Protein AF-A0A7V2PKM7-F1 (afdb_monomer_lite)

Secondary structure (DSSP, 8-state):
--------PPPPP-HHHHHHHHTS-HHHHHHHHHHHHHHHHHHHHHHHHHH-TTS-HHHHHHHHHHHHS--TT---

Foldseek 3Di:
DDDPDPPDDDDDDPPVVVVVVVPDDPVRNVVVVVVVVVVVLVVQLVVLCVVCVPDDSVVSSVVSVPVVDPDVPDDD

Structure (mmCIF, N/CA/C/O backbone):
data_AF-A0A7V2PKM7-F1
#
_entry.id   AF-A0A7V2PKM7-F1
#
loop_
_atom_site.group_PDB
_atom_site.id
_atom_site.type_symbol
_atom_site.label_atom_id
_atom_site.label_alt_id
_atom_site.label_comp_id
_atom_site.label_asym_id
_atom_site.label_entity_id
_atom_site.label_seq_id
_atom_site.pdbx_PDB_ins_code
_atom_site.Cartn_x
_atom_site.Cartn_y
_atom_site.Cartn_z
_atom_site.occupancy
_atom_site.B_iso_or_equiv
_atom_site.auth_seq_id
_atom_site.auth_comp_id
_atom_site.auth_asym_id
_atom_site.auth_atom_id
_atom_site.pdbx_PDB_model_num
ATOM 1 N N . MET A 1 1 ? -43.679 -9.384 -16.918 1.00 43.09 1 MET A N 1
ATOM 2 C CA . MET A 1 1 ? -42.437 -8.581 -16.999 1.00 43.09 1 MET A CA 1
ATOM 3 C C . MET A 1 1 ? -41.480 -9.067 -15.923 1.00 43.09 1 MET A C 1
ATOM 5 O O . MET A 1 1 ? -41.829 -8.982 -14.755 1.00 43.09 1 MET A O 1
ATOM 9 N N . LYS A 1 2 ? -40.331 -9.650 -16.292 1.00 48.88 2 LYS A N 1
ATOM 10 C CA . LYS A 1 2 ? -39.283 -10.008 -15.323 1.00 48.88 2 LYS A CA 1
ATOM 11 C C . LYS A 1 2 ? -38.472 -8.748 -15.027 1.00 48.88 2 LYS A C 1
ATOM 13 O O . LYS A 1 2 ? -37.961 -8.128 -15.952 1.00 48.88 2 LYS A O 1
ATOM 18 N N . SER A 1 3 ? -38.419 -8.366 -13.758 1.00 51.47 3 SER A N 1
ATOM 19 C CA . SER A 1 3 ? -37.58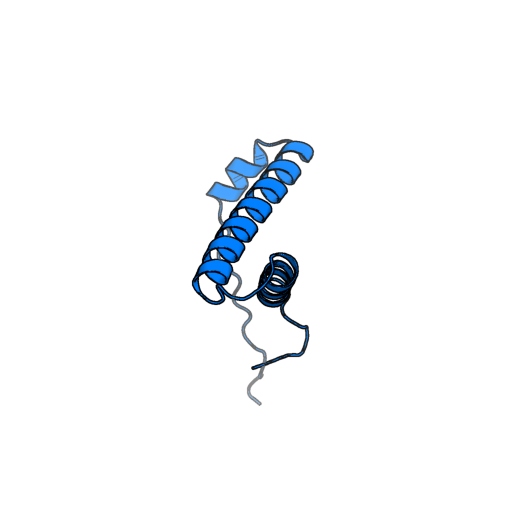7 -7.272 -13.263 1.00 51.47 3 SER A CA 1
ATOM 20 C C . SER A 1 3 ? -36.110 -7.587 -13.533 1.00 51.47 3 SER A C 1
ATOM 22 O O . SER A 1 3 ? -35.579 -8.570 -13.024 1.00 51.47 3 SER A O 1
ATOM 24 N N . THR A 1 4 ? -35.467 -6.785 -14.380 1.00 57.91 4 THR A N 1
ATOM 25 C CA . THR A 1 4 ? -34.036 -6.841 -14.719 1.00 57.91 4 THR A CA 1
ATOM 26 C C . THR A 1 4 ? -33.217 -5.960 -13.774 1.00 57.91 4 THR A C 1
ATOM 28 O O . THR A 1 4 ? -32.446 -5.112 -14.220 1.00 57.91 4 THR A O 1
ATOM 31 N N . HIS A 1 5 ? -33.396 -6.109 -12.460 1.00 62.91 5 HIS A N 1
ATOM 32 C CA . HIS A 1 5 ? -32.487 -5.478 -11.503 1.00 62.91 5 HIS A CA 1
ATOM 33 C C . HIS A 1 5 ? -31.309 -6.416 -11.227 1.00 62.91 5 HIS A C 1
ATOM 35 O O . HIS A 1 5 ? -31.540 -7.565 -10.839 1.00 62.91 5 HIS A O 1
ATOM 41 N N . PRO A 1 6 ? -30.054 -5.970 -11.426 1.00 65.81 6 PRO A N 1
ATOM 42 C CA . PRO A 1 6 ? -28.905 -6.755 -11.008 1.00 65.81 6 PRO A CA 1
ATOM 43 C C . PRO A 1 6 ? -28.997 -6.972 -9.494 1.00 65.81 6 PRO A C 1
ATOM 45 O O . PRO A 1 6 ? -29.102 -6.014 -8.728 1.00 65.81 6 PRO A O 1
ATOM 48 N N . GLN A 1 7 ? -28.997 -8.234 -9.060 1.00 74.75 7 GLN A N 1
ATOM 49 C CA . GLN A 1 7 ? -28.847 -8.569 -7.648 1.00 74.75 7 GLN A CA 1
ATOM 50 C C . GLN A 1 7 ? -27.428 -8.178 -7.233 1.00 74.75 7 GLN A C 1
ATOM 52 O O . GLN A 1 7 ? -26.462 -8.854 -7.578 1.00 74.75 7 GLN A O 1
ATOM 57 N N . ILE A 1 8 ? -27.300 -7.050 -6.537 1.00 76.25 8 ILE A N 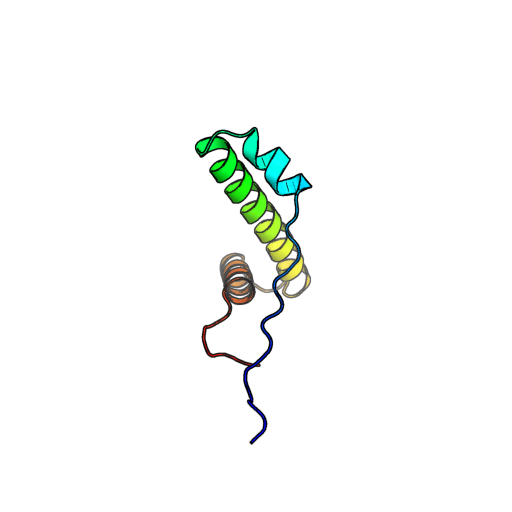1
ATOM 58 C CA . ILE A 1 8 ? -26.038 -6.633 -5.931 1.00 76.25 8 ILE A CA 1
ATOM 59 C C . ILE A 1 8 ? -25.825 -7.528 -4.709 1.00 76.25 8 ILE A C 1
ATOM 61 O O . ILE A 1 8 ? -26.508 -7.379 -3.697 1.00 76.25 8 ILE A O 1
ATOM 65 N N . ALA A 1 9 ? -24.908 -8.485 -4.825 1.00 81.81 9 ALA A N 1
ATOM 66 C CA . ALA A 1 9 ? -24.399 -9.232 -3.685 1.00 81.81 9 ALA A CA 1
ATOM 67 C C . ALA A 1 9 ? -23.256 -8.428 -3.054 1.00 81.81 9 ALA A C 1
ATOM 69 O O . ALA A 1 9 ? -22.309 -8.057 -3.746 1.00 81.81 9 ALA A O 1
ATOM 70 N N . PHE A 1 10 ? -23.361 -8.130 -1.760 1.00 82.75 10 PHE A N 1
ATOM 71 C CA . PHE A 1 10 ? -22.261 -7.537 -1.003 1.00 82.75 10 PHE A CA 1
ATOM 72 C C . PHE A 1 10 ? -21.308 -8.629 -0.527 1.00 82.75 10 PHE A C 1
ATOM 74 O O . PHE A 1 10 ? -21.747 -9.730 -0.185 1.00 82.75 10 PHE A O 1
ATOM 81 N N . ASP A 1 11 ? -20.021 -8.297 -0.451 1.00 86.88 11 ASP A N 1
ATOM 82 C CA . ASP A 1 11 ? -19.055 -9.150 0.228 1.00 86.88 11 ASP A CA 1
ATOM 83 C C . ASP A 1 11 ? -19.451 -9.316 1.708 1.00 86.88 11 ASP A C 1
ATOM 85 O O . ASP A 1 11 ? -19.963 -8.374 2.330 1.00 86.88 11 ASP A O 1
ATOM 89 N N . PRO A 1 12 ? -19.248 -10.509 2.294 1.00 90.94 12 PRO A N 1
ATOM 90 C CA . PRO A 1 12 ? -19.530 -10.732 3.703 1.00 90.94 12 PRO A CA 1
ATOM 91 C C . PRO A 1 12 ? -18.665 -9.818 4.579 1.00 90.94 12 PRO A C 1
ATOM 93 O O . PRO A 1 12 ? -17.502 -9.552 4.283 1.00 90.94 12 PRO A O 1
ATOM 96 N N . VAL A 1 13 ? -19.233 -9.359 5.696 1.00 91.12 13 VAL A N 1
ATOM 97 C CA . VAL A 1 13 ? -18.513 -8.513 6.653 1.00 91.12 13 VAL A CA 1
ATOM 98 C C . VAL A 1 13 ? -17.371 -9.302 7.296 1.00 91.12 13 VAL A C 1
ATOM 100 O O . VAL A 1 13 ? -17.607 -10.306 7.972 1.00 91.12 13 VAL A O 1
ATOM 103 N N . ASP A 1 14 ? -16.141 -8.806 7.158 1.00 93.12 14 ASP A N 1
ATOM 104 C CA . ASP A 1 14 ? -14.992 -9.321 7.902 1.00 93.12 14 ASP A CA 1
ATOM 105 C C . ASP A 1 14 ? -15.033 -8.819 9.358 1.00 93.12 14 ASP A C 1
ATOM 107 O O . ASP A 1 14 ? -14.524 -7.754 9.727 1.00 93.12 14 ASP A O 1
ATOM 111 N N . TRP A 1 15 ? -15.677 -9.612 10.214 1.00 95.06 15 TRP A N 1
ATOM 112 C CA . TRP A 1 15 ? -15.804 -9.325 11.642 1.00 95.06 15 TRP A CA 1
ATOM 113 C C . TRP A 1 15 ? -14.467 -9.307 12.384 1.00 95.06 15 TRP A C 1
ATOM 115 O O . TRP A 1 15 ? -14.347 -8.623 13.405 1.00 95.06 15 TRP A O 1
ATOM 125 N N . GLN A 1 16 ? -13.470 -10.059 11.915 1.00 94.88 16 GLN A N 1
ATOM 126 C CA . GLN A 1 16 ? -12.152 -10.080 12.539 1.00 94.88 16 GLN A CA 1
ATOM 127 C C . GLN A 1 16 ? -11.434 -8.760 12.267 1.00 94.88 16 GLN A C 1
ATOM 129 O O . GLN A 1 16 ? -10.946 -8.125 13.205 1.00 94.88 16 GLN A O 1
ATOM 134 N N . GLN A 1 17 ? -11.441 -8.307 11.013 1.00 90.50 17 GLN A N 1
ATOM 135 C CA . GLN A 1 17 ? -10.896 -7.008 10.634 1.00 90.50 17 GLN A CA 1
ATOM 136 C C . GLN A 1 17 ? -11.592 -5.871 11.394 1.00 90.50 17 GLN A C 1
ATOM 138 O O . GLN A 1 17 ? -10.915 -4.995 11.935 1.00 90.50 17 GLN A O 1
ATOM 143 N N . LEU A 1 18 ? -12.924 -5.910 11.515 1.00 91.81 18 LEU A N 1
ATOM 144 C CA . LEU A 1 18 ? -13.679 -4.914 12.283 1.00 91.81 18 LEU A CA 1
ATOM 145 C C . LEU A 1 18 ? -13.239 -4.841 13.748 1.00 91.81 18 LEU A C 1
ATOM 147 O O . LEU A 1 18 ? -13.013 -3.745 14.260 1.00 91.81 18 LEU A O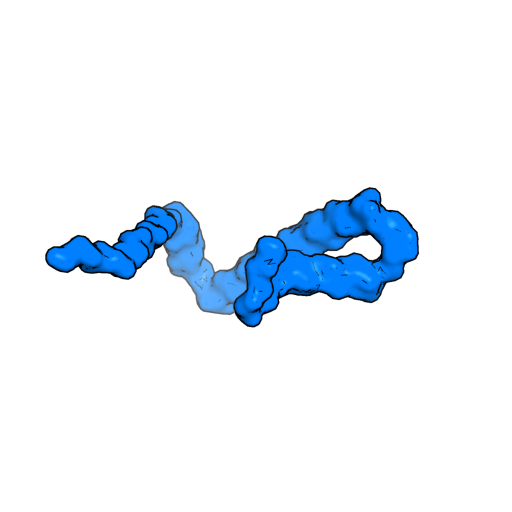 1
ATOM 151 N N . LYS A 1 19 ? -13.081 -5.987 14.419 1.00 94.69 19 LYS A N 1
ATOM 152 C CA . LYS A 1 19 ? -12.622 -6.034 15.818 1.00 94.69 19 LYS A CA 1
ATOM 153 C C . LYS A 1 19 ? -11.205 -5.484 15.977 1.00 94.69 19 LYS A C 1
ATOM 155 O O . LYS A 1 19 ? -10.945 -4.751 16.926 1.00 94.69 19 LYS A O 1
ATOM 160 N N . LEU A 1 20 ? -10.300 -5.803 15.052 1.00 91.25 20 LEU A N 1
ATOM 161 C CA . LEU A 1 20 ? -8.931 -5.280 15.073 1.00 91.25 20 LEU A CA 1
ATOM 162 C C . LEU A 1 20 ? -8.915 -3.758 14.900 1.00 91.25 20 LEU A C 1
ATOM 164 O O . LEU A 1 20 ? -8.272 -3.059 15.679 1.00 91.25 20 LEU A O 1
ATOM 168 N N . LEU A 1 21 ? -9.673 -3.238 13.931 1.00 90.06 21 LEU A N 1
ATOM 169 C CA . LEU A 1 21 ? -9.784 -1.799 13.700 1.00 90.06 21 LEU A CA 1
ATOM 170 C C . LEU A 1 21 ? -10.451 -1.080 14.877 1.00 90.06 21 LEU A C 1
ATOM 172 O O . LEU A 1 21 ? -10.032 0.025 15.217 1.00 90.06 21 LEU A O 1
ATOM 176 N N . ALA A 1 22 ? -11.445 -1.695 15.528 1.00 92.19 22 ALA A N 1
ATOM 177 C CA . ALA A 1 22 ? -12.136 -1.117 16.680 1.00 92.19 22 ALA A CA 1
ATOM 178 C C . ALA A 1 22 ? -11.176 -0.754 17.828 1.00 92.19 22 ALA A C 1
ATOM 180 O O . ALA A 1 22 ? -11.381 0.270 18.475 1.00 92.19 22 ALA A O 1
ATOM 181 N N . ASN A 1 23 ? -10.096 -1.521 18.006 1.00 94.62 23 ASN A N 1
ATOM 182 C CA . ASN A 1 23 ? -9.078 -1.289 19.038 1.00 94.62 23 ASN A CA 1
ATOM 183 C C . ASN A 1 23 ? -8.046 -0.204 18.680 1.00 94.62 23 ASN A C 1
ATOM 185 O O . ASN A 1 23 ? -7.212 0.145 19.512 1.00 94.62 23 ASN A O 1
ATOM 189 N N . LEU A 1 24 ? -8.076 0.325 17.456 1.00 94.31 24 LEU A N 1
ATOM 190 C CA . LEU A 1 24 ? -7.178 1.385 17.001 1.00 94.31 24 LEU A CA 1
ATOM 191 C C . LEU A 1 24 ? -7.859 2.752 17.084 1.00 94.31 24 LEU A C 1
ATOM 193 O O . LEU A 1 24 ? -9.044 2.888 16.758 1.00 94.31 24 LEU A O 1
ATOM 197 N N . SER A 1 25 ? -7.091 3.786 17.429 1.00 96.81 25 SER A N 1
ATOM 198 C CA . SER A 1 25 ? -7.532 5.176 17.285 1.00 96.81 25 SER A CA 1
ATOM 199 C C . SER A 1 25 ? -7.729 5.537 15.803 1.00 96.81 25 SER A C 1
ATOM 201 O O . SER A 1 25 ? -7.111 4.918 14.931 1.00 96.81 25 SER A O 1
ATOM 203 N N . PRO A 1 26 ? -8.534 6.563 15.471 1.00 92.94 26 PRO A N 1
ATOM 204 C CA . PRO A 1 26 ? -8.697 7.004 14.084 1.00 92.94 26 PRO A CA 1
ATOM 205 C C . PRO A 1 26 ? -7.365 7.291 13.372 1.00 92.94 26 PRO A C 1
ATOM 207 O O . PRO A 1 26 ? -7.178 6.879 12.230 1.00 92.94 26 PRO A O 1
ATOM 210 N N . ALA A 1 27 ? -6.408 7.919 14.063 1.00 96.19 27 ALA A N 1
ATOM 211 C CA . ALA A 1 27 ? -5.083 8.197 13.511 1.00 96.19 27 ALA A CA 1
ATOM 212 C C . ALA A 1 27 ? -4.297 6.910 13.207 1.00 96.19 27 ALA A C 1
ATOM 214 O O . ALA A 1 27 ? -3.689 6.795 12.143 1.00 96.19 27 ALA A O 1
ATOM 215 N N . GLN A 1 28 ? -4.350 5.921 14.106 1.00 95.94 28 GLN A N 1
ATOM 216 C CA . GLN A 1 28 ? -3.709 4.622 13.894 1.00 95.94 28 GLN A CA 1
ATOM 217 C C . GLN A 1 28 ? -4.337 3.871 12.718 1.00 95.94 28 GLN A C 1
ATOM 219 O O . GLN A 1 28 ? -3.604 3.341 11.891 1.00 95.94 28 GLN A O 1
ATOM 224 N N . ARG A 1 29 ? -5.671 3.887 12.583 1.00 93.12 29 ARG A N 1
ATOM 225 C CA . ARG A 1 29 ? -6.364 3.280 11.432 1.00 93.12 29 ARG A CA 1
ATOM 226 C C . ARG A 1 29 ? -5.886 3.887 10.116 1.00 93.12 29 ARG A C 1
ATOM 228 O O . ARG A 1 29 ? -5.534 3.151 9.199 1.00 93.12 29 ARG A O 1
ATOM 235 N N . THR A 1 30 ? -5.825 5.217 10.036 1.00 93.56 30 THR A N 1
ATOM 236 C CA . THR A 1 30 ? -5.323 5.922 8.847 1.00 93.56 30 THR A CA 1
ATOM 237 C C . THR A 1 30 ? -3.881 5.534 8.537 1.00 93.56 30 THR A C 1
ATOM 239 O O . THR A 1 30 ? -3.570 5.203 7.394 1.00 93.56 30 THR A O 1
ATOM 242 N N . LEU A 1 31 ? -3.008 5.514 9.548 1.00 95.44 31 LEU A N 1
ATOM 243 C CA . LEU A 1 31 ? -1.612 5.125 9.371 1.00 95.44 31 LEU A CA 1
ATOM 244 C C . LEU A 1 31 ? -1.482 3.686 8.851 1.00 95.44 31 LEU A C 1
ATOM 246 O O . LEU A 1 31 ? -0.757 3.454 7.885 1.00 95.44 31 LEU A O 1
ATOM 250 N N . THR A 1 32 ? -2.222 2.738 9.432 1.00 91.56 32 THR A N 1
ATOM 251 C CA . THR A 1 32 ? -2.251 1.341 8.977 1.00 91.56 32 THR A CA 1
ATOM 252 C C . THR A 1 32 ? -2.696 1.237 7.518 1.00 91.56 32 THR A C 1
ATOM 254 O O . THR A 1 32 ? -2.074 0.519 6.736 1.00 91.56 32 THR A O 1
ATOM 257 N N . MET A 1 33 ? -3.721 1.990 7.112 1.00 90.62 33 MET A N 1
ATOM 258 C CA . MET A 1 33 ? -4.196 1.992 5.724 1.00 90.62 33 MET A CA 1
ATOM 259 C C . MET A 1 33 ? -3.180 2.595 4.744 1.00 90.62 33 MET A C 1
ATOM 261 O O . MET A 1 33 ? -3.027 2.084 3.631 1.00 90.62 33 MET A O 1
ATOM 265 N N . ILE A 1 34 ? -2.451 3.643 5.145 1.00 95.31 34 ILE A N 1
ATOM 266 C CA . ILE A 1 34 ? -1.361 4.222 4.342 1.00 95.31 34 ILE A CA 1
ATOM 267 C C . ILE A 1 34 ? -0.240 3.194 4.157 1.00 95.31 34 ILE A C 1
ATOM 269 O O . ILE A 1 34 ? 0.194 2.953 3.031 1.00 95.31 34 ILE A O 1
ATOM 273 N N . GLN A 1 35 ? 0.189 2.541 5.239 1.00 95.88 35 GLN A N 1
ATOM 274 C CA . GLN A 1 35 ? 1.239 1.521 5.194 1.00 95.88 35 GLN A CA 1
ATOM 275 C C . GLN A 1 35 ? 0.846 0.333 4.308 1.00 95.88 35 GLN A C 1
ATOM 277 O O . GLN A 1 35 ? 1.638 -0.098 3.470 1.00 95.88 35 GLN A O 1
ATOM 282 N N . ALA A 1 36 ? -0.390 -0.159 4.441 1.00 93.12 36 ALA A N 1
ATOM 283 C CA . ALA A 1 36 ? -0.914 -1.225 3.592 1.00 93.12 36 ALA A CA 1
ATOM 284 C C . ALA A 1 36 ? -0.920 -0.816 2.108 1.00 93.12 36 ALA A C 1
ATOM 286 O O . ALA A 1 36 ? -0.493 -1.583 1.244 1.00 93.12 36 ALA A O 1
ATOM 287 N N . SER A 1 37 ? -1.340 0.417 1.812 1.00 93.69 37 SER A N 1
ATOM 288 C CA . SER A 1 37 ? -1.348 0.951 0.446 1.00 93.69 37 SER A CA 1
ATOM 289 C C . SER A 1 37 ? 0.059 1.031 -0.151 1.00 93.69 37 SER A C 1
ATOM 291 O O . SER A 1 37 ? 0.260 0.657 -1.308 1.00 93.69 37 SER A O 1
ATOM 293 N N . GLU A 1 38 ? 1.049 1.474 0.626 1.00 96.38 38 GLU A N 1
ATOM 294 C CA . GLU A 1 38 ? 2.441 1.531 0.170 1.00 96.38 38 GLU A CA 1
ATOM 295 C C . GLU A 1 38 ? 3.050 0.149 -0.055 1.00 96.38 38 GLU A C 1
ATOM 297 O O . GLU A 1 38 ? 3.754 -0.055 -1.047 1.00 96.38 38 GLU A O 1
ATOM 302 N N . PHE A 1 39 ? 2.728 -0.825 0.799 1.00 96.94 39 PHE A N 1
ATOM 303 C CA . PHE A 1 39 ? 3.148 -2.210 0.604 1.00 96.94 39 PHE A CA 1
ATOM 304 C C . PHE A 1 39 ? 2.634 -2.770 -0.732 1.00 96.94 39 PHE A C 1
ATOM 306 O O . PHE A 1 39 ? 3.414 -3.293 -1.534 1.00 96.94 39 PHE A O 1
ATOM 313 N N . VAL A 1 40 ? 1.343 -2.577 -1.027 1.00 95.81 40 VAL A N 1
ATOM 314 C CA . VAL A 1 40 ? 0.742 -2.991 -2.306 1.00 95.81 40 VAL A CA 1
ATOM 315 C C . VAL A 1 40 ? 1.421 -2.289 -3.487 1.00 95.81 40 VAL A C 1
ATOM 317 O O . VAL A 1 40 ? 1.819 -2.945 -4.454 1.00 95.81 40 VAL A O 1
ATOM 320 N N . ARG A 1 41 ? 1.623 -0.966 -3.412 1.00 96.50 41 ARG A N 1
ATOM 321 C CA . ARG A 1 41 ? 2.312 -0.197 -4.465 1.00 96.50 41 ARG A CA 1
ATOM 322 C C . ARG A 1 41 ? 3.743 -0.687 -4.688 1.00 96.50 41 ARG A C 1
ATOM 324 O O . ARG A 1 41 ? 4.173 -0.779 -5.836 1.00 96.50 41 ARG A O 1
ATOM 331 N N . ALA A 1 42 ? 4.478 -1.029 -3.630 1.00 97.06 42 ALA A N 1
ATOM 332 C CA . ALA A 1 42 ? 5.830 -1.571 -3.734 1.00 97.06 42 ALA A CA 1
ATOM 333 C C . ALA A 1 42 ? 5.852 -2.934 -4.446 1.00 97.06 42 ALA A C 1
ATOM 335 O O . ALA A 1 42 ? 6.660 -3.130 -5.359 1.00 97.06 42 ALA A O 1
ATOM 336 N N . GLY A 1 43 ? 4.927 -3.836 -4.102 1.00 97.94 43 GLY A N 1
ATOM 337 C CA . GLY A 1 43 ? 4.772 -5.125 -4.782 1.00 97.94 43 GLY A CA 1
ATOM 338 C C . GLY A 1 43 ? 4.439 -4.971 -6.271 1.00 97.94 43 GLY A C 1
ATOM 339 O O . GLY A 1 43 ? 5.044 -5.631 -7.126 1.00 97.94 43 GLY A O 1
ATOM 340 N N . LEU A 1 44 ? 3.541 -4.040 -6.605 1.00 97.56 44 LEU A N 1
ATOM 341 C CA . LEU A 1 44 ? 3.214 -3.714 -7.994 1.00 97.56 44 LEU A CA 1
ATOM 342 C C . LEU A 1 44 ? 4.417 -3.133 -8.741 1.00 97.56 44 LEU A C 1
ATOM 344 O O . LEU A 1 44 ? 4.725 -3.615 -9.829 1.00 97.56 44 LEU A O 1
ATOM 348 N N . ARG A 1 45 ? 5.158 -2.179 -8.158 1.00 97.94 45 ARG A N 1
ATOM 349 C CA . ARG A 1 45 ? 6.399 -1.650 -8.758 1.00 97.94 45 ARG A CA 1
ATOM 350 C C . ARG A 1 45 ? 7.402 -2.767 -9.047 1.00 97.94 45 ARG A C 1
ATOM 352 O O . ARG A 1 45 ? 7.922 -2.838 -10.156 1.00 97.94 45 ARG A O 1
ATOM 359 N N . GLY A 1 46 ? 7.639 -3.671 -8.093 1.00 97.94 46 GLY A N 1
ATOM 360 C CA . GLY A 1 46 ? 8.547 -4.809 -8.280 1.00 97.94 46 GLY A CA 1
ATOM 361 C C . GLY A 1 46 ? 8.092 -5.773 -9.383 1.00 97.94 46 GLY A C 1
ATOM 362 O O . GLY A 1 46 ? 8.907 -6.317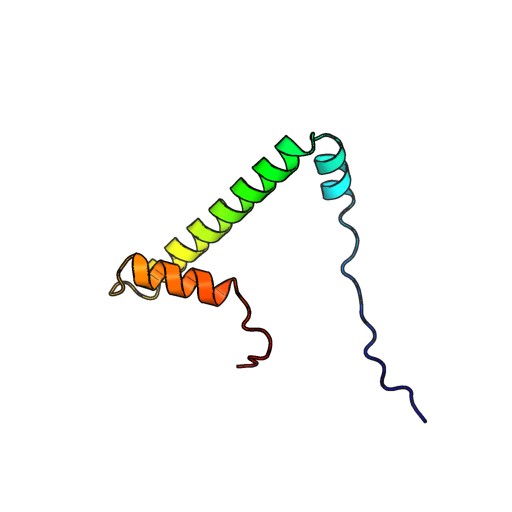 -10.128 1.00 97.94 46 GLY A O 1
ATOM 363 N N . THR A 1 47 ? 6.784 -5.964 -9.532 1.00 97.88 47 THR A N 1
ATOM 364 C CA . THR A 1 47 ? 6.204 -6.772 -10.616 1.00 97.88 47 THR A CA 1
ATOM 365 C C . THR A 1 47 ? 6.346 -6.081 -11.972 1.00 97.88 47 THR A C 1
ATOM 367 O O . THR A 1 47 ? 6.783 -6.704 -12.939 1.00 97.88 47 THR A O 1
ATOM 370 N N . MET A 1 48 ? 6.056 -4.781 -12.045 1.00 97.56 48 MET A N 1
ATOM 371 C CA . MET A 1 48 ? 6.159 -4.000 -13.279 1.00 97.56 48 MET A CA 1
ATOM 372 C C . MET A 1 48 ? 7.609 -3.853 -13.745 1.00 97.56 48 MET A C 1
ATOM 374 O O . MET A 1 48 ? 7.852 -3.986 -14.938 1.00 97.56 48 MET A O 1
ATOM 378 N N . ARG A 1 49 ? 8.575 -3.670 -12.834 1.00 98.12 49 ARG A N 1
ATOM 379 C CA . ARG A 1 49 ? 10.009 -3.629 -13.179 1.00 98.12 49 ARG A CA 1
ATOM 380 C C . ARG A 1 49 ? 10.485 -4.931 -13.819 1.00 98.12 49 ARG A C 1
ATOM 382 O O . ARG A 1 49 ? 11.196 -4.894 -14.813 1.00 98.12 49 ARG A O 1
ATOM 389 N N . ARG A 1 50 ? 10.048 -6.083 -13.297 1.00 97.88 50 ARG A N 1
ATOM 390 C CA . ARG A 1 50 ? 10.360 -7.393 -13.898 1.00 97.88 50 ARG A CA 1
ATOM 391 C C . ARG A 1 50 ? 9.727 -7.564 -15.280 1.00 97.88 50 ARG A C 1
ATOM 393 O O . ARG A 1 50 ? 10.348 -8.139 -16.163 1.00 97.88 50 ARG A O 1
ATOM 400 N N . ARG A 1 51 ? 8.501 -7.068 -15.469 1.00 97.94 51 ARG A N 1
ATOM 401 C CA . ARG A 1 51 ? 7.767 -7.176 -16.741 1.00 97.94 51 ARG A CA 1
ATOM 402 C C . ARG A 1 51 ? 8.246 -6.185 -17.806 1.00 97.94 51 ARG A C 1
ATOM 404 O O . ARG A 1 51 ? 8.173 -6.492 -18.990 1.00 97.94 51 ARG A O 1
ATOM 411 N N . PHE A 1 52 ? 8.706 -5.007 -17.396 1.00 97.81 52 PHE A N 1
ATOM 412 C CA . PHE A 1 52 ? 9.098 -3.906 -18.273 1.00 97.81 52 PHE A CA 1
ATOM 413 C C . PHE A 1 52 ? 10.471 -3.344 -17.863 1.00 97.81 52 PHE A C 1
ATOM 415 O O . PHE A 1 52 ? 10.553 -2.203 -17.409 1.00 97.81 52 PHE A O 1
ATOM 422 N N . PRO A 1 53 ? 11.558 -4.123 -18.017 1.00 97.44 53 PRO A N 1
ATOM 423 C CA . PRO A 1 53 ? 12.880 -3.757 -17.497 1.00 97.44 53 PRO A CA 1
ATOM 424 C C . PRO A 1 53 ? 13.504 -2.525 -18.171 1.00 97.44 53 PRO A C 1
ATOM 426 O O . PRO A 1 53 ? 14.431 -1.943 -17.624 1.00 97.44 53 PRO A O 1
ATOM 429 N N . MET A 1 54 ? 13.002 -2.131 -19.345 1.00 98.31 54 MET A N 1
ATOM 430 C CA . MET A 1 54 ? 13.501 -0.984 -20.115 1.00 98.31 54 MET A CA 1
ATOM 431 C C . MET A 1 54 ? 12.873 0.349 -19.689 1.00 98.31 54 MET A C 1
ATOM 433 O O . MET A 1 54 ? 13.314 1.399 -20.145 1.00 98.31 54 MET A O 1
ATOM 437 N N . LEU A 1 55 ? 11.815 0.316 -18.873 1.00 98.12 55 LEU A N 1
ATOM 438 C CA . LEU A 1 55 ? 11.111 1.524 -18.458 1.00 98.12 55 LEU A CA 1
ATOM 439 C C . LEU A 1 55 ? 11.819 2.205 -17.294 1.00 98.12 55 LEU A C 1
ATOM 441 O O . LEU A 1 55 ? 12.301 1.557 -16.364 1.00 98.12 55 LEU A O 1
ATOM 445 N N . SER A 1 56 ? 11.796 3.532 -17.324 1.00 98.19 56 SER A N 1
ATOM 446 C CA . SER A 1 56 ? 12.213 4.366 -16.205 1.00 98.19 56 SER A CA 1
ATOM 447 C C . SER A 1 56 ? 11.281 4.202 -15.001 1.00 98.19 56 SER A C 1
ATOM 449 O O . SER A 1 56 ? 10.126 3.780 -15.111 1.00 98.19 56 SER A O 1
ATOM 451 N N . ASP A 1 57 ? 11.749 4.621 -13.827 1.00 97.06 57 ASP A N 1
ATOM 452 C CA . ASP A 1 57 ? 10.935 4.601 -12.609 1.00 97.06 57 ASP A CA 1
ATOM 453 C C . ASP A 1 57 ? 9.657 5.447 -12.725 1.00 97.06 57 ASP A C 1
ATOM 455 O O . ASP A 1 57 ? 8.615 5.069 -12.183 1.00 97.06 57 ASP A O 1
ATOM 459 N N . ALA A 1 58 ? 9.703 6.560 -13.463 1.00 97.94 58 ALA A N 1
ATOM 460 C CA . ALA A 1 58 ? 8.530 7.391 -13.715 1.00 97.94 58 ALA A CA 1
ATOM 461 C C . ALA A 1 58 ? 7.468 6.630 -14.527 1.00 97.94 58 ALA A C 1
ATOM 463 O O . ALA A 1 58 ? 6.297 6.595 -14.147 1.00 97.94 58 ALA A O 1
ATOM 464 N N . GLU A 1 59 ? 7.873 5.948 -15.597 1.00 98.12 59 GLU A N 1
ATOM 465 C CA . GLU A 1 59 ? 6.973 5.147 -16.434 1.00 98.12 59 GLU A CA 1
ATOM 466 C C . GLU A 1 59 ? 6.418 3.930 -15.683 1.00 98.12 59 GLU A C 1
ATOM 468 O O . GLU A 1 59 ? 5.234 3.601 -15.806 1.00 98.12 59 GLU A O 1
ATOM 473 N N . ILE A 1 60 ? 7.238 3.289 -14.845 1.00 98.25 60 ILE A N 1
ATOM 474 C CA . ILE A 1 60 ? 6.786 2.225 -13.944 1.00 98.25 60 ILE A CA 1
ATOM 475 C C . ILE A 1 60 ? 5.720 2.751 -12.977 1.00 98.25 60 ILE A C 1
ATOM 477 O O . ILE A 1 60 ? 4.673 2.117 -12.825 1.00 98.25 60 ILE A O 1
ATOM 481 N N . ASN A 1 61 ? 5.940 3.912 -12.354 1.00 96.12 61 ASN A N 1
ATOM 482 C CA . ASN A 1 61 ? 4.961 4.528 -11.456 1.00 96.12 61 ASN A CA 1
ATOM 483 C C . ASN A 1 61 ? 3.640 4.826 -12.174 1.00 96.12 61 ASN A C 1
ATOM 485 O O . ASN 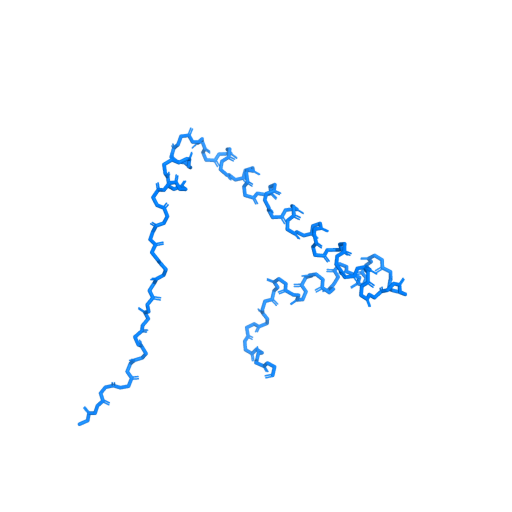A 1 61 ? 2.575 4.554 -11.616 1.00 96.12 61 ASN A O 1
ATOM 489 N N . MET A 1 62 ? 3.692 5.292 -13.424 1.00 96.69 62 MET A N 1
ATOM 490 C CA . MET A 1 62 ? 2.489 5.516 -14.228 1.00 96.69 62 MET A CA 1
ATOM 491 C C . MET A 1 62 ? 1.734 4.219 -14.528 1.00 96.69 62 MET A C 1
ATOM 493 O O . MET A 1 62 ? 0.507 4.199 -14.455 1.00 96.69 62 MET A O 1
ATOM 497 N N . LYS A 1 63 ? 2.431 3.105 -14.784 1.00 95.12 63 LYS A N 1
ATOM 498 C CA . LYS A 1 63 ? 1.775 1.794 -14.938 1.00 95.12 63 LYS A CA 1
ATOM 499 C C . LYS A 1 63 ? 1.119 1.311 -13.648 1.00 95.12 63 LYS A C 1
ATOM 501 O O . LYS A 1 63 ? 0.015 0.773 -13.697 1.00 95.12 63 LYS A O 1
ATOM 506 N N . VAL A 1 64 ? 1.769 1.508 -12.500 1.00 95.56 64 VAL A N 1
ATOM 507 C CA . VAL A 1 64 ? 1.172 1.187 -11.193 1.00 95.56 64 VAL A CA 1
ATOM 508 C C . VAL A 1 64 ? -0.074 2.038 -10.949 1.00 95.56 64 VAL A C 1
ATOM 510 O O . VAL A 1 64 ? -1.101 1.505 -10.533 1.00 95.56 64 VAL A O 1
ATOM 513 N N . LEU A 1 65 ? -0.016 3.336 -11.257 1.00 93.44 65 LEU A N 1
ATOM 514 C CA . LEU A 1 65 ? -1.161 4.235 -11.139 1.00 93.44 65 LEU A CA 1
ATOM 515 C C . LEU A 1 65 ? -2.322 3.797 -12.039 1.00 93.44 65 LEU A C 1
ATOM 517 O O . LEU A 1 65 ? -3.449 3.712 -11.558 1.00 93.44 65 LEU A O 1
ATOM 521 N N . ALA A 1 66 ? -2.046 3.472 -13.304 1.00 91.88 66 ALA A N 1
ATOM 522 C CA . ALA A 1 66 ? -3.051 3.003 -14.255 1.00 91.88 66 ALA A CA 1
ATOM 523 C C . ALA A 1 66 ? -3.706 1.682 -13.814 1.00 91.88 66 ALA A C 1
ATOM 525 O O . ALA A 1 66 ? -4.894 1.484 -14.030 1.00 91.88 66 ALA A O 1
ATOM 526 N N . HIS A 1 67 ? -2.951 0.789 -13.166 1.00 91.44 67 HIS A N 1
ATOM 527 C CA . HIS A 1 67 ? -3.490 -0.468 -12.645 1.00 91.44 67 HIS A CA 1
ATOM 528 C C . HIS A 1 67 ? -4.416 -0.263 -11.437 1.00 91.44 67 HIS A C 1
ATOM 530 O O . HIS A 1 67 ? -5.441 -0.927 -11.324 1.00 91.44 67 HIS A O 1
ATOM 536 N N . LEU A 1 68 ? -4.055 0.649 -10.530 1.00 90.88 68 LEU A N 1
ATOM 537 C CA . LEU A 1 68 ? -4.822 0.926 -9.308 1.00 90.88 68 LEU A CA 1
ATOM 538 C C . LEU A 1 68 ? -5.980 1.904 -9.519 1.00 90.88 68 LEU A C 1
ATOM 540 O O . LEU A 1 68 ? -6.863 2.000 -8.670 1.00 90.88 68 LEU A O 1
ATOM 544 N N . THR A 1 69 ? -5.962 2.649 -10.619 1.00 84.88 69 THR A N 1
ATOM 545 C CA . THR A 1 69 ? -7.001 3.616 -10.964 1.00 84.88 69 THR A CA 1
ATOM 546 C C . THR A 1 69 ? -7.819 3.042 -12.110 1.00 84.88 69 THR A C 1
ATOM 548 O O . THR A 1 69 ? -7.475 3.288 -13.267 1.00 84.88 69 THR A O 1
ATOM 551 N N . PRO A 1 70 ? -8.892 2.275 -11.840 1.00 67.19 70 PRO A N 1
ATOM 552 C CA . PRO A 1 70 ? -9.815 1.923 -12.902 1.00 67.19 70 PRO A CA 1
ATOM 553 C C . PRO A 1 70 ? -10.332 3.227 -13.515 1.00 67.19 70 PRO A C 1
ATOM 555 O O . PRO A 1 70 ? -10.921 4.066 -12.828 1.00 67.19 70 PRO A O 1
ATOM 558 N N . LEU A 1 71 ? -10.067 3.426 -14.806 1.00 59.00 71 LEU A N 1
ATOM 559 C CA . LEU A 1 71 ? -10.666 4.516 -15.562 1.00 59.00 71 LEU A CA 1
ATOM 560 C C . LEU A 1 71 ? -12.181 4.305 -15.493 1.00 59.00 71 LEU A C 1
ATOM 562 O O . LEU A 1 71 ? -12.698 3.319 -16.020 1.00 59.00 71 LEU A O 1
ATOM 566 N N . ARG A 1 72 ? -12.904 5.197 -14.804 1.00 54.31 72 ARG A N 1
ATOM 567 C CA . ARG A 1 72 ? -14.371 5.178 -14.830 1.00 54.31 72 ARG A CA 1
ATOM 568 C C . ARG A 1 72 ? -14.808 5.209 -16.299 1.00 54.31 72 ARG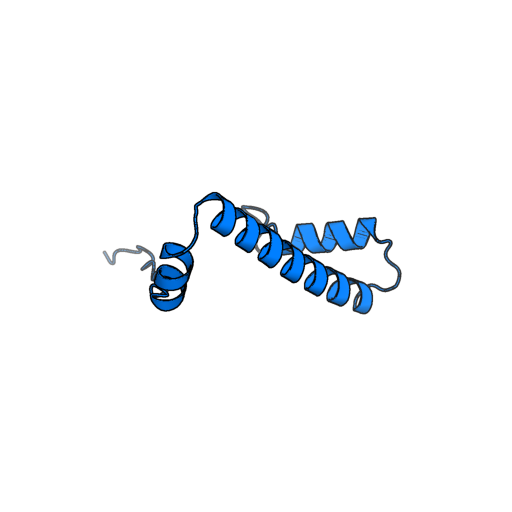 A C 1
ATOM 570 O O . ARG A 1 72 ? -14.520 6.178 -16.992 1.00 54.31 72 ARG A O 1
ATOM 577 N N . GLY A 1 73 ? -15.474 4.149 -16.756 1.00 52.62 73 GLY A N 1
ATOM 578 C CA . GLY A 1 73 ? -15.960 4.025 -18.134 1.00 52.62 73 GLY A CA 1
ATOM 579 C C . GLY A 1 73 ? -15.028 3.315 -19.124 1.00 52.62 73 GLY A C 1
ATOM 580 O O . GLY A 1 73 ? -15.378 3.244 -20.295 1.00 52.62 73 GLY A O 1
ATOM 581 N N . TYR A 1 74 ? -13.888 2.762 -18.698 1.00 49.19 74 TYR A N 1
ATOM 582 C CA . TYR A 1 74 ? -13.065 1.904 -19.557 1.00 49.19 74 TYR A CA 1
ATOM 583 C C . TYR A 1 74 ? -13.348 0.425 -19.257 1.00 49.19 74 TYR A C 1
ATOM 585 O O . TYR A 1 74 ? -13.004 -0.068 -18.183 1.00 49.19 74 TYR A O 1
ATOM 593 N N . SER A 1 75 ? -13.981 -0.276 -20.200 1.00 41.69 75 SER A N 1
ATOM 594 C CA . SER A 1 75 ? -13.890 -1.739 -20.297 1.00 41.69 75 SER A CA 1
ATOM 595 C C . SER A 1 75 ? -12.821 -2.078 -21.337 1.00 41.69 75 SER A C 1
ATOM 597 O O . SER A 1 75 ? -12.872 -1.487 -22.418 1.00 41.69 75 SER A O 1
ATOM 599 N N . PRO A 1 76 ? -11.847 -2.949 -21.019 1.00 54.12 76 PRO A N 1
ATOM 600 C CA . PRO A 1 76 ? -10.914 -3.472 -22.010 1.00 54.12 76 PRO A CA 1
ATOM 601 C C . PRO A 1 76 ? -11.614 -4.334 -23.067 1.00 54.12 76 PRO A C 1
ATOM 603 O O . PRO A 1 76 ? -12.675 -4.923 -22.752 1.00 54.12 76 PRO A O 1
#

pLDDT: mean 87.11, std 15.81, range [41.69, 98.31]

Radius of gyration: 18.53 Å; chains: 1; bounding box: 56×19×41 Å

Sequence (76 aa):
MKSTHPQIAFDPVDWQQLKLLANLSPAQRTLTMIQASEFVRAGLRGTMRRRFPMLSDAEINMKVLAHLTPLRGYSP